Protein AF-A0A944BW33-F1 (afdb_monomer_lite)

Sequence (153 aa):
LKTEDNVVTPDEKGIYYITQGYSFDSYSCASEGDYWNSGWYQGYWSYNLADGDSPSNMNWASTGCSGRTLTDKSWDLWLFTPFSGGSNDWGPLVSAPSNQTPTAVEDVEATKTVAGVKYVNLAGQMSETAFSGVNIVVTTYTDGTTSTVKVIK

Radius of gyration: 28.1 Å; chains: 1; bounding box: 60×38×70 Å

Structure (mmCIF, N/CA/C/O backbone):
data_AF-A0A944BW33-F1
#
_entry.id   AF-A0A944BW33-F1
#
loop_
_atom_site.group_PDB
_atom_site.id
_atom_site.type_symbol
_atom_site.label_atom_id
_atom_site.label_alt_id
_atom_site.label_comp_id
_atom_site.label_asym_id
_atom_site.label_entity_id
_atom_site.label_seq_id
_atom_site.pdbx_PDB_ins_code
_atom_site.Cartn_x
_atom_site.Cartn_y
_atom_site.Cartn_z
_atom_site.occupancy
_atom_site.B_iso_or_equiv
_atom_site.auth_seq_id
_atom_site.auth_comp_id
_atom_site.auth_asym_id
_atom_site.auth_atom_id
_atom_site.pdbx_PDB_model_num
ATOM 1 N N . LEU A 1 1 ? 3.347 -7.944 -16.901 1.00 86.38 1 LEU A N 1
ATOM 2 C CA . LEU A 1 1 ? 4.077 -6.957 -17.743 1.00 86.38 1 LEU A CA 1
ATOM 3 C C . LEU A 1 1 ? 4.258 -7.524 -19.146 1.00 86.38 1 LEU A C 1
ATOM 5 O O . LEU A 1 1 ? 4.254 -8.740 -19.287 1.00 86.38 1 LEU A O 1
ATOM 9 N N . LYS A 1 2 ? 4.411 -6.696 -20.180 1.00 85.81 2 LYS A N 1
ATOM 10 C CA . LYS A 1 2 ? 4.641 -7.169 -21.556 1.00 85.81 2 LYS A CA 1
ATOM 11 C C . LYS A 1 2 ? 5.705 -6.353 -22.283 1.00 85.81 2 LYS A C 1
ATOM 13 O O . LYS A 1 2 ? 5.877 -5.176 -21.980 1.00 85.81 2 LYS A O 1
ATOM 18 N N . THR A 1 3 ? 6.353 -6.971 -23.256 1.00 84.44 3 THR A N 1
ATOM 19 C CA . THR A 1 3 ? 7.089 -6.307 -24.337 1.00 84.44 3 THR A CA 1
ATOM 20 C C . THR A 1 3 ? 6.279 -6.424 -25.634 1.00 84.44 3 THR A C 1
ATOM 22 O O . THR A 1 3 ? 5.146 -6.912 -25.610 1.00 84.44 3 THR A O 1
ATOM 25 N N . GLU A 1 4 ? 6.826 -5.979 -26.767 1.00 83.56 4 GLU A N 1
ATOM 26 C CA . GLU A 1 4 ? 6.187 -6.183 -28.078 1.00 83.56 4 GLU A CA 1
ATOM 27 C C . GLU A 1 4 ? 5.986 -7.672 -28.398 1.00 83.56 4 GLU A C 1
ATOM 29 O O . GLU A 1 4 ? 4.930 -8.061 -28.892 1.00 83.56 4 GLU A O 1
ATOM 34 N N . ASP A 1 5 ? 6.966 -8.508 -28.046 1.00 84.12 5 ASP A N 1
ATOM 35 C CA . ASP A 1 5 ? 7.000 -9.911 -28.465 1.00 84.12 5 ASP A CA 1
ATOM 36 C C . ASP A 1 5 ? 6.471 -10.893 -27.413 1.00 84.12 5 ASP A C 1
ATOM 38 O O . ASP A 1 5 ? 6.170 -12.039 -27.742 1.00 84.12 5 ASP A O 1
ATOM 42 N N . ASN A 1 6 ? 6.402 -10.498 -26.135 1.00 85.31 6 ASN A N 1
ATOM 43 C CA . ASN A 1 6 ? 6.137 -11.430 -25.037 1.00 85.31 6 ASN A CA 1
ATOM 44 C C . ASN A 1 6 ? 5.318 -10.815 -23.900 1.00 85.31 6 ASN A C 1
ATOM 46 O O . ASN A 1 6 ? 5.461 -9.643 -23.554 1.00 85.31 6 ASN A O 1
ATOM 50 N N . VAL A 1 7 ? 4.529 -11.657 -23.232 1.00 87.88 7 VAL A N 1
ATOM 51 C CA . VAL A 1 7 ? 3.885 -11.337 -21.954 1.00 87.88 7 VAL A CA 1
ATOM 52 C C . VAL A 1 7 ? 4.596 -12.106 -20.847 1.00 87.88 7 VAL A C 1
ATOM 54 O O . VAL A 1 7 ? 4.762 -13.320 -20.933 1.00 87.88 7 VAL A O 1
ATOM 57 N N . VAL A 1 8 ? 5.003 -11.396 -19.799 1.00 85.50 8 VAL A N 1
ATOM 58 C CA . VAL A 1 8 ? 5.587 -11.968 -18.586 1.00 85.50 8 VAL A CA 1
ATOM 59 C C . VAL A 1 8 ? 4.530 -11.940 -17.495 1.00 85.50 8 VAL A C 1
ATOM 61 O O . VAL A 1 8 ? 3.944 -10.889 -17.213 1.00 85.50 8 VAL A O 1
ATOM 64 N N . THR A 1 9 ? 4.307 -13.093 -16.876 1.00 86.69 9 THR A N 1
ATOM 65 C CA . THR A 1 9 ? 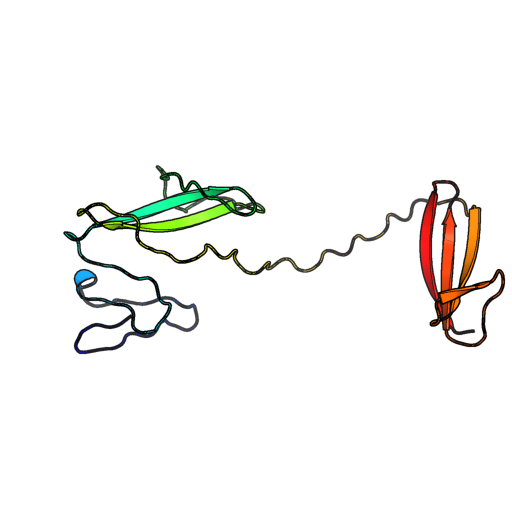3.421 -13.271 -15.724 1.00 86.69 9 THR A CA 1
ATOM 66 C C . THR A 1 9 ? 4.240 -13.344 -14.436 1.00 86.69 9 THR A C 1
ATOM 68 O O . THR A 1 9 ? 5.376 -13.827 -14.473 1.00 86.69 9 THR A O 1
ATOM 71 N N . PRO A 1 10 ? 3.700 -12.873 -13.303 1.00 86.62 10 PRO A N 1
ATOM 72 C CA . PRO A 1 10 ? 4.374 -13.035 -12.026 1.00 86.62 10 PRO A CA 1
ATOM 73 C C . PRO A 1 10 ? 4.336 -14.500 -11.572 1.00 86.62 10 PRO A C 1
ATOM 75 O O . PRO A 1 10 ? 3.550 -15.304 -12.079 1.00 86.62 10 PRO A O 1
ATOM 78 N N . ASP A 1 11 ? 5.184 -14.837 -10.607 1.00 87.94 11 ASP A N 1
ATOM 79 C CA . ASP A 1 11 ? 5.100 -16.105 -9.888 1.00 87.94 11 ASP A CA 1
ATOM 80 C C . ASP A 1 11 ? 3.884 -16.152 -8.935 1.00 87.94 11 ASP A C 1
ATOM 82 O O . ASP A 1 11 ? 3.095 -15.210 -8.829 1.00 87.94 11 ASP A O 1
ATOM 86 N N . GLU A 1 12 ? 3.749 -17.253 -8.192 1.00 90.56 12 GLU A N 1
ATOM 87 C CA . GLU A 1 12 ? 2.678 -17.450 -7.201 1.00 90.56 12 GLU A CA 1
ATOM 88 C C . GLU A 1 12 ? 2.679 -16.408 -6.065 1.00 90.56 12 GLU A C 1
ATOM 90 O O . GLU A 1 12 ? 1.683 -16.264 -5.359 1.00 90.56 12 GLU A O 1
ATOM 95 N N . LYS A 1 13 ? 3.783 -15.674 -5.875 1.00 83.94 13 LYS A N 1
ATOM 96 C CA . LYS A 1 13 ? 3.929 -14.608 -4.873 1.00 83.94 13 LYS A CA 1
ATOM 97 C C . LYS A 1 13 ? 3.681 -13.218 -5.458 1.00 83.94 13 LYS A C 1
ATOM 99 O O . LYS A 1 13 ? 3.836 -12.230 -4.743 1.00 83.94 13 LYS A O 1
ATOM 104 N N . GLY A 1 14 ? 3.320 -13.121 -6.738 1.00 81.62 14 GLY A N 1
ATOM 105 C CA . GLY A 1 14 ? 3.144 -11.843 -7.422 1.00 81.62 14 GLY A CA 1
ATOM 106 C C . GLY A 1 14 ? 4.460 -11.190 -7.864 1.00 81.62 14 GLY A C 1
ATOM 107 O O . GLY A 1 14 ? 4.458 -10.016 -8.228 1.00 81.62 14 GLY A O 1
ATOM 108 N N . ILE A 1 15 ? 5.586 -11.912 -7.845 1.00 82.62 15 ILE A N 1
ATOM 109 C CA . ILE A 1 15 ? 6.909 -11.383 -8.191 1.00 82.62 15 ILE A CA 1
ATOM 110 C C . ILE A 1 15 ? 7.202 -11.628 -9.673 1.00 82.62 15 ILE A C 1
ATOM 112 O O . ILE A 1 15 ? 7.171 -12.757 -10.161 1.00 82.62 15 ILE A O 1
ATOM 116 N N . TYR A 1 16 ? 7.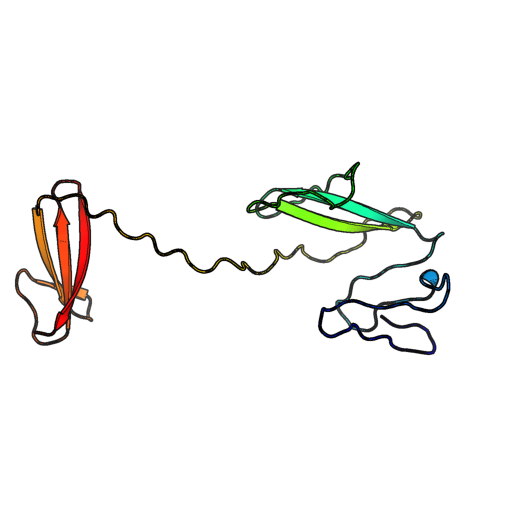547 -10.559 -10.393 1.00 82.56 16 TYR A N 1
ATOM 117 C CA . TYR A 1 16 ? 8.040 -10.642 -11.766 1.00 82.56 16 TYR A CA 1
ATOM 118 C C . TYR A 1 16 ? 9.549 -10.897 -11.783 1.00 82.56 16 TYR A C 1
ATOM 120 O O . TYR A 1 16 ? 10.331 -10.098 -11.268 1.00 82.56 16 TYR A O 1
ATOM 128 N N . TYR A 1 17 ? 9.969 -11.980 -12.435 1.00 79.81 17 TYR A N 1
ATOM 129 C CA . TYR A 1 17 ? 11.380 -12.275 -12.670 1.00 79.81 17 TYR A CA 1
ATOM 130 C C . TYR A 1 17 ? 11.780 -11.853 -14.082 1.00 79.81 17 TYR A C 1
ATOM 132 O O . TYR A 1 17 ? 11.464 -12.528 -15.060 1.00 79.81 17 TYR A O 1
ATOM 140 N N . ILE A 1 18 ? 12.509 -10.744 -14.190 1.00 74.31 18 ILE A N 1
ATOM 141 C CA . ILE A 1 18 ? 13.102 -10.292 -15.452 1.00 74.31 18 ILE A CA 1
ATOM 142 C C . ILE A 1 18 ? 14.550 -10.785 -15.467 1.00 74.31 18 ILE A C 1
ATOM 144 O O . ILE A 1 18 ? 15.432 -10.196 -14.849 1.00 74.31 18 ILE A O 1
ATOM 148 N N . THR A 1 19 ? 14.779 -11.937 -16.098 1.00 64.06 19 THR A N 1
ATOM 149 C CA . THR A 1 19 ? 16.023 -12.717 -15.955 1.00 64.06 19 THR A CA 1
ATOM 150 C C . THR A 1 19 ? 17.049 -12.488 -17.066 1.00 64.06 19 THR A C 1
ATOM 152 O O . THR A 1 19 ? 18.133 -13.067 -17.015 1.00 64.06 19 THR A O 1
ATOM 155 N N . GLN A 1 20 ? 16.754 -11.639 -18.056 1.00 60.72 20 GLN A N 1
ATOM 156 C CA . GLN A 1 20 ? 17.661 -11.364 -19.175 1.00 60.72 20 GLN A CA 1
ATOM 157 C C . GLN A 1 20 ? 18.124 -9.906 -19.196 1.00 60.72 20 GLN A C 1
ATOM 159 O O . GLN A 1 20 ? 17.374 -9.029 -19.620 1.00 60.72 20 GLN A O 1
ATOM 164 N N . GLY A 1 21 ? 19.378 -9.671 -18.790 1.00 66.62 21 GLY A N 1
ATOM 165 C CA . GLY A 1 21 ? 20.098 -8.402 -18.970 1.00 66.62 21 GLY A CA 1
ATOM 166 C C . GLY A 1 21 ? 19.375 -7.140 -18.469 1.00 66.62 21 GLY A C 1
ATOM 167 O O . GLY A 1 21 ? 18.359 -7.199 -17.783 1.00 66.62 21 GLY A O 1
ATOM 168 N N . TYR A 1 22 ? 19.912 -5.966 -18.812 1.00 66.38 22 TYR A N 1
ATOM 169 C CA . TYR A 1 22 ? 19.211 -4.694 -18.613 1.00 66.38 22 TYR A CA 1
ATOM 170 C C . TYR A 1 22 ? 18.142 -4.546 -19.706 1.00 66.38 22 TYR A C 1
ATOM 172 O O . TYR A 1 22 ? 18.443 -4.099 -20.809 1.00 66.38 22 TYR A O 1
ATOM 180 N N . SER A 1 23 ? 16.915 -4.993 -19.430 1.00 70.81 23 SER A N 1
ATOM 181 C CA . SER A 1 23 ? 15.813 -5.036 -20.411 1.00 70.81 23 SER A CA 1
ATOM 182 C C . SER A 1 23 ? 14.527 -4.368 -19.925 1.00 70.81 23 SER A C 1
ATOM 184 O O . SER A 1 23 ? 13.487 -4.492 -20.561 1.00 70.81 23 SER A O 1
ATOM 186 N N . PHE A 1 24 ? 14.580 -3.643 -18.806 1.00 75.25 24 PHE A N 1
ATOM 187 C CA . PHE A 1 24 ? 13.391 -3.097 -18.147 1.00 75.25 24 PHE A CA 1
ATOM 188 C C . PHE A 1 24 ? 12.696 -2.011 -18.973 1.00 75.25 24 PHE A C 1
ATOM 190 O O . PHE A 1 24 ? 11.489 -1.848 -18.852 1.00 75.25 24 PHE A O 1
ATOM 197 N N . ASP A 1 25 ? 13.446 -1.295 -19.812 1.00 79.81 25 ASP A N 1
ATOM 198 C CA . ASP A 1 25 ? 12.989 -0.081 -20.491 1.00 79.81 25 ASP A CA 1
ATOM 199 C C . ASP A 1 25 ? 11.858 -0.311 -21.503 1.00 79.81 25 ASP A C 1
ATOM 201 O O . ASP A 1 25 ? 11.065 0.601 -21.723 1.00 79.81 25 ASP A O 1
ATOM 205 N N . SER A 1 26 ? 11.738 -1.511 -22.080 1.00 81.31 26 SER A N 1
ATOM 206 C CA . SER A 1 26 ? 10.716 -1.841 -23.086 1.00 81.31 26 SER A CA 1
ATOM 207 C C . SER A 1 26 ? 9.437 -2.458 -22.511 1.00 81.31 26 SER A C 1
ATOM 209 O O . SER A 1 26 ? 8.537 -2.824 -23.272 1.00 81.31 26 SER A O 1
ATOM 211 N N . TYR A 1 27 ? 9.338 -2.601 -21.187 1.00 85.75 27 TYR A N 1
ATOM 212 C CA . TYR A 1 27 ? 8.161 -3.198 -20.569 1.00 85.75 27 TYR A CA 1
ATOM 213 C C . TYR A 1 27 ? 7.012 -2.200 -20.426 1.00 85.75 27 TYR A C 1
ATOM 215 O O . TYR A 1 27 ? 7.176 -1.049 -20.044 1.00 85.75 27 TYR A O 1
ATOM 223 N N . SER A 1 28 ? 5.801 -2.686 -20.658 1.00 86.31 28 SER A N 1
ATOM 224 C CA . SER A 1 28 ? 4.556 -1.955 -20.437 1.00 86.31 28 SER A CA 1
ATOM 225 C C . SER A 1 28 ? 3.546 -2.813 -19.671 1.00 86.31 28 SER A C 1
ATOM 227 O O . SER A 1 28 ? 3.751 -4.015 -19.444 1.00 86.31 28 SER A O 1
ATOM 229 N N . CYS A 1 29 ? 2.446 -2.192 -19.247 1.00 87.81 29 CYS A N 1
ATOM 230 C CA . CYS A 1 29 ? 1.330 -2.876 -18.603 1.00 87.81 29 CYS A CA 1
ATOM 231 C C . CYS A 1 29 ? 0.758 -3.968 -19.518 1.00 87.81 29 CYS A C 1
ATOM 233 O O . CYS A 1 29 ? 0.491 -3.736 -20.700 1.00 87.81 29 CYS A O 1
ATOM 235 N N . ALA A 1 30 ? 0.578 -5.174 -18.973 1.00 87.31 30 ALA A N 1
ATOM 236 C CA . ALA A 1 30 ? -0.049 -6.271 -19.711 1.00 87.31 30 ALA A CA 1
ATOM 237 C C . ALA A 1 30 ? -1.576 -6.234 -19.589 1.00 87.31 30 ALA A C 1
ATOM 239 O O . ALA A 1 30 ? -2.262 -6.564 -20.555 1.00 87.31 30 ALA A O 1
ATOM 240 N N . SER A 1 31 ? -2.074 -5.800 -18.430 1.00 83.81 31 SER A N 1
ATOM 241 C CA . SER A 1 31 ? -3.492 -5.744 -18.093 1.00 83.81 31 SER A CA 1
ATOM 242 C C . SER A 1 31 ? -3.969 -4.302 -17.949 1.00 83.81 31 SER A C 1
ATOM 244 O O . SER A 1 31 ? -3.202 -3.403 -17.600 1.00 83.81 31 SER A O 1
ATOM 246 N N . GLU A 1 32 ? -5.256 -4.088 -18.204 1.00 80.62 32 GLU A N 1
ATOM 247 C CA . GLU A 1 32 ? -5.934 -2.837 -17.872 1.00 80.62 32 GLU A CA 1
ATOM 248 C C . GLU A 1 32 ? -5.985 -2.669 -16.343 1.00 80.62 32 GLU A C 1
ATOM 250 O O . GLU A 1 32 ? -6.316 -3.614 -15.628 1.00 80.62 32 GLU A O 1
ATOM 255 N N . GLY A 1 33 ? -5.612 -1.488 -15.841 1.00 75.50 33 GLY A N 1
ATOM 256 C CA . GLY A 1 33 ? -5.531 -1.193 -14.404 1.00 75.50 33 GLY A CA 1
ATOM 257 C C . GLY A 1 33 ? -4.167 -1.452 -13.750 1.00 75.50 33 GLY A C 1
ATOM 258 O O . GLY A 1 33 ? -3.965 -1.039 -12.611 1.00 75.50 33 GLY A O 1
ATOM 259 N N . ASP A 1 34 ? -3.212 -2.069 -14.455 1.00 77.31 34 ASP A N 1
ATOM 260 C CA . ASP A 1 34 ? -1.817 -2.091 -14.004 1.00 77.31 34 ASP A CA 1
ATOM 261 C C . ASP A 1 34 ? -1.191 -0.703 -14.200 1.00 77.31 34 ASP A C 1
ATOM 263 O O . ASP A 1 34 ? -1.352 -0.076 -15.251 1.00 77.31 34 ASP A O 1
ATOM 267 N N . TYR A 1 35 ? -0.403 -0.255 -13.223 1.00 78.69 35 TYR A N 1
ATOM 268 C CA . TYR A 1 35 ? 0.353 0.993 -13.303 1.00 78.69 35 TYR A CA 1
ATOM 269 C C . TYR A 1 35 ? 1.854 0.690 -13.331 1.00 78.69 35 TYR A C 1
ATOM 271 O O . TYR A 1 35 ? 2.475 0.423 -12.304 1.00 78.69 35 TYR A O 1
ATOM 279 N N . TRP A 1 36 ? 2.446 0.721 -14.525 1.00 82.88 36 TRP A N 1
ATOM 280 C CA . TRP A 1 36 ? 3.878 0.523 -14.743 1.00 82.88 36 TRP A CA 1
ATOM 281 C C . TRP A 1 36 ? 4.415 1.524 -15.762 1.00 82.88 36 TRP A C 1
ATOM 283 O O . TRP A 1 36 ? 3.774 1.810 -16.772 1.00 82.88 36 TRP A O 1
ATOM 293 N N . ASN A 1 37 ? 5.624 2.015 -15.510 1.00 84.06 37 ASN A N 1
ATOM 294 C CA . ASN A 1 37 ? 6.384 2.822 -16.449 1.00 84.06 37 ASN A CA 1
ATOM 295 C C . ASN A 1 37 ? 7.877 2.484 -16.321 1.00 84.06 37 ASN A C 1
ATOM 297 O O . ASN A 1 37 ? 8.364 2.169 -15.230 1.00 84.06 37 ASN A O 1
ATOM 301 N N . SER A 1 38 ? 8.600 2.531 -17.431 1.00 79.31 38 SER A N 1
ATOM 302 C CA . SER A 1 38 ? 10.018 2.181 -17.526 1.00 79.31 38 SER A CA 1
ATOM 303 C C . SER A 1 38 ? 10.725 3.065 -18.548 1.00 79.31 38 SER A C 1
ATOM 305 O O . SER A 1 38 ? 10.084 3.781 -19.313 1.00 79.31 38 SER A O 1
ATOM 307 N N . GLY A 1 39 ? 12.057 3.031 -18.562 1.00 78.81 39 GLY A N 1
ATOM 308 C CA . GLY A 1 39 ? 12.862 3.883 -19.428 1.00 78.81 39 GLY A CA 1
ATOM 309 C C . GLY A 1 39 ? 13.770 4.795 -18.622 1.00 78.81 39 GLY A C 1
ATOM 310 O O . GLY A 1 39 ? 13.308 5.769 -18.025 1.00 78.81 39 GLY A O 1
ATOM 311 N N . TRP A 1 40 ? 15.075 4.536 -18.681 1.00 76.12 40 TRP A N 1
ATOM 312 C CA . TRP A 1 40 ? 16.103 5.339 -18.007 1.00 76.12 40 TRP A CA 1
ATOM 313 C C . TRP A 1 40 ? 16.029 6.848 -18.314 1.00 76.12 40 TRP A C 1
ATOM 315 O O . TRP A 1 40 ? 16.376 7.677 -17.477 1.00 76.12 40 TRP A O 1
ATOM 325 N N . TYR A 1 41 ? 15.547 7.216 -19.507 1.00 83.31 41 TYR A N 1
ATOM 326 C CA . TYR A 1 41 ? 15.428 8.606 -19.969 1.00 83.31 41 TYR A CA 1
ATOM 327 C C . TYR A 1 41 ? 13.994 9.152 -19.977 1.00 83.31 41 TYR A C 1
ATOM 329 O O . TYR A 1 41 ? 13.761 10.232 -20.514 1.00 83.31 41 TYR A O 1
ATOM 337 N N . GLN A 1 42 ? 13.028 8.421 -19.421 1.00 84.81 42 GLN A N 1
ATOM 338 C CA . GLN A 1 42 ? 11.617 8.833 -19.402 1.00 84.81 42 GLN A CA 1
ATOM 339 C C . GLN A 1 42 ? 11.211 9.433 -18.053 1.00 84.81 42 GLN A C 1
ATOM 341 O O . GLN A 1 42 ? 10.309 10.267 -17.978 1.00 84.81 42 GLN A O 1
ATOM 346 N N . GLY A 1 43 ? 11.900 9.045 -16.983 1.00 87.75 43 GLY A N 1
ATOM 347 C CA . GLY A 1 43 ? 11.591 9.468 -15.631 1.00 87.75 43 GLY A CA 1
ATOM 348 C C . GLY A 1 43 ? 12.320 8.618 -14.607 1.00 87.75 43 GLY A C 1
ATOM 349 O O . GLY A 1 43 ? 13.331 7.984 -14.902 1.00 87.75 43 GLY A O 1
ATOM 350 N N . TYR A 1 44 ? 11.799 8.606 -13.388 1.00 85.81 44 TYR A N 1
ATOM 351 C CA . TYR A 1 44 ? 12.404 7.877 -12.284 1.00 85.81 44 TYR A CA 1
ATOM 352 C C . TYR A 1 44 ? 11.350 7.397 -11.296 1.00 85.81 44 TYR A C 1
ATOM 354 O O . TYR A 1 44 ? 10.378 8.092 -11.008 1.00 85.81 44 TYR A O 1
ATOM 362 N N . TRP A 1 45 ? 11.564 6.199 -10.758 1.00 86.94 45 TRP A N 1
ATOM 363 C CA . TRP A 1 45 ? 10.795 5.694 -9.631 1.00 86.94 45 TRP A CA 1
ATOM 364 C C . TRP A 1 45 ? 11.342 6.255 -8.330 1.00 86.94 45 TRP A C 1
ATOM 366 O O . TRP A 1 45 ? 12.552 6.346 -8.122 1.00 86.94 45 TRP A O 1
ATOM 376 N N . SER A 1 46 ? 10.428 6.598 -7.440 1.00 87.50 46 SER A N 1
ATOM 377 C CA . SER A 1 46 ? 10.735 7.149 -6.137 1.00 87.50 46 SER A CA 1
ATOM 378 C C . SER A 1 46 ? 9.926 6.469 -5.061 1.00 87.50 46 SER A C 1
ATOM 380 O O . SER A 1 46 ? 8.748 6.156 -5.249 1.00 87.50 46 SER A O 1
ATOM 382 N N . TYR A 1 47 ? 10.580 6.249 -3.931 1.00 92.19 47 TYR A N 1
ATOM 383 C CA . TYR A 1 47 ? 9.926 5.753 -2.743 1.00 92.19 47 TYR A CA 1
ATOM 384 C C . TYR A 1 47 ? 9.435 6.948 -1.929 1.00 92.19 47 TYR A C 1
ATOM 386 O O . TYR A 1 47 ? 10.203 7.860 -1.614 1.00 92.19 47 TYR A O 1
ATOM 394 N N . ASN A 1 48 ? 8.138 6.960 -1.648 1.00 91.25 48 ASN A N 1
ATOM 395 C CA . ASN A 1 48 ? 7.455 8.064 -0.999 1.00 91.25 48 ASN A CA 1
ATOM 396 C C . ASN A 1 48 ? 6.648 7.562 0.191 1.00 91.25 48 ASN A C 1
ATOM 398 O O . ASN A 1 48 ? 6.141 6.439 0.191 1.00 91.25 48 ASN A O 1
ATOM 402 N N . LEU A 1 49 ? 6.541 8.423 1.196 1.00 92.31 49 LEU A N 1
ATOM 403 C CA . LEU A 1 49 ? 5.853 8.150 2.444 1.00 92.31 49 LEU A CA 1
ATOM 404 C C . LEU A 1 49 ? 4.670 9.089 2.595 1.00 92.31 49 LEU A C 1
ATOM 406 O O . LEU A 1 49 ? 4.742 10.267 2.230 1.00 92.31 49 LEU A O 1
ATOM 410 N N . ALA A 1 50 ? 3.614 8.571 3.197 1.00 92.12 50 ALA A N 1
ATOM 411 C CA . ALA A 1 50 ? 2.529 9.384 3.703 1.00 92.12 50 ALA A CA 1
ATOM 412 C C . ALA A 1 50 ? 1.899 8.727 4.935 1.00 92.12 50 ALA A C 1
ATOM 414 O O . ALA A 1 50 ? 2.199 7.579 5.278 1.00 92.12 50 ALA A O 1
ATOM 415 N N . ASP A 1 51 ? 1.019 9.466 5.594 1.00 91.75 51 ASP A N 1
ATOM 416 C CA . ASP A 1 51 ? 0.284 9.014 6.764 1.00 91.75 51 ASP A CA 1
ATOM 417 C C . ASP A 1 51 ? -1.161 9.529 6.749 1.00 91.75 51 ASP A C 1
ATOM 419 O O . ASP A 1 51 ? -1.495 10.509 6.079 1.00 91.75 51 ASP A O 1
ATOM 423 N N . GLY A 1 52 ? -2.028 8.827 7.479 1.00 90.00 52 GLY A N 1
ATOM 424 C CA . GLY A 1 52 ? -3.434 9.184 7.652 1.00 90.00 52 GLY A CA 1
ATOM 425 C C . GLY A 1 52 ? -4.404 8.329 6.836 1.00 90.00 52 GLY A C 1
ATOM 426 O O . GLY A 1 52 ? -4.025 7.417 6.103 1.00 90.00 52 GLY A O 1
ATOM 427 N N . ASP A 1 53 ? -5.694 8.618 7.003 1.00 87.06 53 ASP A N 1
ATOM 428 C CA . ASP A 1 53 ? -6.778 7.829 6.403 1.00 87.06 53 ASP A CA 1
ATOM 429 C C . ASP A 1 53 ? -6.909 8.048 4.886 1.00 87.06 53 ASP A C 1
ATOM 431 O O . ASP A 1 53 ? -7.412 7.191 4.163 1.00 87.06 53 ASP A O 1
ATOM 435 N N . SER A 1 54 ? -6.483 9.209 4.385 1.00 86.19 54 SER A N 1
ATOM 436 C CA . SER A 1 54 ? -6.561 9.579 2.965 1.00 86.19 54 SER A CA 1
ATOM 437 C C . SER A 1 54 ? -5.488 10.623 2.639 1.00 86.19 54 SER A C 1
ATOM 439 O O . SER A 1 54 ? -5.794 11.815 2.548 1.00 86.19 54 SER A O 1
ATOM 441 N N . PRO A 1 55 ? -4.212 10.215 2.540 1.00 87.00 55 PRO A N 1
ATOM 442 C CA . PRO A 1 55 ? -3.124 11.150 2.301 1.00 87.00 55 PRO A CA 1
ATOM 443 C C . PRO A 1 55 ? -3.226 11.780 0.909 1.00 87.00 55 PRO A C 1
ATOM 445 O O . PRO A 1 55 ? -3.405 11.089 -0.091 1.00 87.00 55 PRO A O 1
ATOM 448 N N . SER A 1 56 ? -3.063 13.100 0.845 1.00 82.69 56 SER A N 1
ATOM 449 C CA . SER A 1 56 ? -2.974 13.865 -0.407 1.00 82.69 56 SER A CA 1
ATOM 450 C C . SER A 1 56 ? -1.560 14.366 -0.710 1.00 82.69 56 SER A C 1
ATOM 452 O O . SER A 1 56 ? -1.296 14.822 -1.819 1.00 82.69 56 SER A O 1
ATOM 454 N N . ASN A 1 57 ? -0.652 14.275 0.265 1.00 82.88 57 ASN A N 1
ATOM 455 C CA . ASN A 1 57 ? 0.728 14.726 0.152 1.00 82.88 57 ASN A CA 1
ATOM 456 C C . ASN A 1 57 ? 1.669 13.537 0.349 1.00 82.88 57 ASN A C 1
ATOM 458 O O . ASN A 1 57 ? 1.796 13.020 1.459 1.00 82.88 57 ASN A O 1
ATOM 462 N N . MET A 1 58 ? 2.340 13.125 -0.723 1.00 88.50 58 MET A N 1
ATOM 463 C CA . MET A 1 58 ? 3.363 12.083 -0.687 1.00 88.50 58 MET A CA 1
ATOM 464 C C . MET A 1 58 ? 4.739 12.733 -0.602 1.00 88.50 58 MET A C 1
ATOM 466 O O . MET A 1 58 ? 5.107 13.542 -1.454 1.00 88.50 58 MET A O 1
ATOM 470 N N . ASN A 1 59 ? 5.495 12.386 0.434 1.00 89.06 59 ASN A N 1
ATOM 471 C CA . ASN A 1 59 ? 6.811 12.955 0.677 1.00 89.06 59 ASN A CA 1
ATOM 472 C C . ASN A 1 59 ? 7.902 11.999 0.223 1.00 89.06 59 ASN A C 1
ATOM 474 O O . ASN A 1 59 ? 7.860 10.806 0.519 1.00 89.06 59 ASN A O 1
ATOM 478 N N . TRP A 1 60 ? 8.920 12.547 -0.427 1.00 90.44 60 TRP A N 1
ATOM 479 C CA . TRP A 1 60 ? 10.095 11.789 -0.822 1.00 90.44 60 TRP A CA 1
ATOM 480 C C . TRP A 1 60 ? 10.802 11.170 0.391 1.00 90.44 60 TRP A C 1
ATOM 482 O O . TRP A 1 60 ? 11.142 11.875 1.345 1.00 90.44 60 TRP A O 1
ATOM 492 N N . ALA A 1 61 ? 11.099 9.872 0.331 1.00 90.56 61 ALA A N 1
ATOM 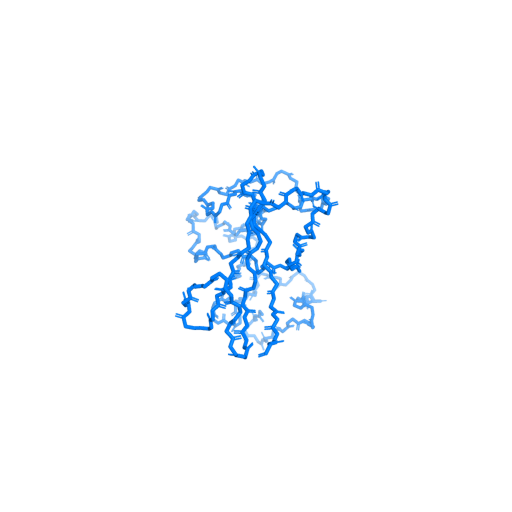493 C CA . ALA A 1 61 ? 11.897 9.191 1.343 1.00 90.56 61 ALA A CA 1
ATOM 494 C C . ALA A 1 61 ? 13.396 9.253 1.006 1.00 90.56 61 ALA A C 1
ATOM 496 O O . ALA A 1 61 ? 13.822 8.891 -0.090 1.00 90.56 61 ALA A O 1
ATOM 497 N N . SER A 1 62 ? 14.234 9.659 1.963 1.00 84.56 62 SER A N 1
ATOM 498 C CA . SER A 1 62 ? 15.700 9.642 1.802 1.00 84.56 62 SER A CA 1
ATOM 499 C C . SER A 1 62 ? 16.323 8.251 1.991 1.00 84.56 62 SER A C 1
ATOM 501 O O . SER A 1 62 ? 17.496 8.048 1.682 1.00 84.56 62 SER A O 1
ATOM 503 N N . THR A 1 63 ? 15.543 7.287 2.479 1.00 82.06 63 THR A N 1
ATOM 504 C CA . THR A 1 63 ? 15.937 5.896 2.728 1.00 82.06 63 THR A CA 1
ATOM 505 C C . THR A 1 63 ? 14.923 4.948 2.096 1.00 82.06 63 THR A C 1
ATOM 507 O O . THR A 1 63 ? 13.741 5.274 2.047 1.00 82.06 63 THR A O 1
ATOM 510 N N . GLY A 1 64 ? 15.360 3.769 1.644 1.00 83.81 64 GLY A N 1
ATOM 511 C CA . GLY A 1 64 ? 14.452 2.733 1.132 1.00 83.81 64 GLY A CA 1
ATOM 512 C C . GLY A 1 64 ? 13.521 2.143 2.204 1.00 83.81 64 GLY A C 1
ATOM 513 O O . GLY A 1 64 ? 13.582 2.509 3.375 1.00 83.81 64 GLY A O 1
ATOM 514 N N . CYS A 1 65 ? 12.681 1.186 1.802 1.00 87.50 65 CYS A N 1
ATOM 515 C CA . CYS A 1 65 ? 11.684 0.544 2.671 1.00 87.50 65 CYS A CA 1
ATOM 516 C C . CYS A 1 65 ? 12.275 -0.363 3.772 1.00 87.50 65 CYS A C 1
ATOM 518 O O . CYS A 1 65 ? 11.595 -0.685 4.747 1.00 87.50 65 CYS A O 1
ATOM 520 N N . SER A 1 66 ? 13.535 -0.787 3.634 1.00 88.50 66 SER A N 1
ATOM 521 C CA . SER A 1 66 ? 14.177 -1.729 4.554 1.00 88.50 66 SER A CA 1
ATOM 522 C C . SER A 1 66 ? 14.215 -1.210 5.991 1.00 88.50 66 SER A C 1
ATOM 524 O O . SER A 1 66 ? 14.714 -0.120 6.259 1.00 88.50 66 SER A O 1
ATOM 526 N N . GLY A 1 67 ? 13.746 -2.036 6.929 1.00 81.94 67 GLY A N 1
ATOM 527 C CA . GLY A 1 67 ? 13.792 -1.739 8.363 1.00 81.94 67 GLY A CA 1
ATOM 528 C C . GLY A 1 67 ? 12.685 -0.809 8.860 1.00 81.94 67 GLY A C 1
ATOM 529 O O . GLY A 1 67 ? 12.700 -0.433 10.030 1.00 81.94 67 GLY A O 1
ATOM 530 N N . ARG A 1 68 ? 11.716 -0.448 8.011 1.00 87.69 68 ARG A N 1
ATOM 531 C CA . ARG A 1 68 ? 10.546 0.301 8.462 1.00 87.69 68 ARG A CA 1
ATOM 532 C C . ARG A 1 68 ? 9.559 -0.587 9.209 1.00 87.69 68 ARG A C 1
ATOM 534 O O . ARG A 1 68 ? 9.199 -1.668 8.751 1.00 87.69 68 ARG A O 1
ATOM 541 N N . THR A 1 69 ? 9.072 -0.072 10.332 1.00 87.94 69 THR A N 1
ATOM 542 C CA . THR A 1 69 ? 7.898 -0.601 11.028 1.00 87.94 69 THR A CA 1
ATOM 543 C C . THR A 1 69 ? 6.679 0.172 10.547 1.00 87.94 69 THR A C 1
ATOM 545 O O . THR A 1 69 ? 6.610 1.386 10.740 1.00 87.94 69 THR A O 1
ATOM 548 N N . LEU A 1 70 ? 5.734 -0.518 9.911 1.00 86.38 70 LEU A N 1
ATOM 549 C CA . LEU A 1 70 ? 4.456 0.071 9.518 1.00 86.38 70 LEU A CA 1
ATOM 550 C C . LEU A 1 70 ? 3.488 0.004 10.699 1.00 86.38 70 LEU A C 1
ATOM 552 O O . LEU A 1 70 ? 3.333 -1.045 11.325 1.00 86.38 70 LEU A O 1
ATOM 556 N N . THR A 1 71 ? 2.837 1.120 10.995 1.00 87.31 71 THR A N 1
ATOM 557 C CA . THR A 1 71 ? 1.699 1.177 11.918 1.00 87.31 71 THR A CA 1
ATOM 558 C C . THR A 1 71 ? 0.421 1.419 11.133 1.00 87.31 71 THR A C 1
ATOM 560 O O . THR A 1 71 ? 0.473 1.729 9.940 1.00 87.31 71 THR A O 1
ATOM 563 N N . ASP A 1 72 ? -0.728 1.315 11.804 1.00 85.88 72 ASP A N 1
ATOM 564 C CA . ASP A 1 72 ? -1.997 1.741 11.216 1.00 85.88 72 ASP A CA 1
ATOM 565 C C . ASP A 1 72 ? -1.848 3.129 10.567 1.00 85.88 72 ASP A C 1
ATOM 567 O O . ASP A 1 72 ? -1.163 4.006 11.109 1.00 85.88 72 ASP A O 1
ATOM 571 N N . LYS A 1 73 ? -2.443 3.282 9.379 1.00 88.81 73 LYS A N 1
ATOM 572 C CA . LYS A 1 73 ? -2.389 4.494 8.540 1.00 88.81 73 LYS A CA 1
ATOM 573 C C . LYS A 1 73 ? -1.011 4.884 7.988 1.00 88.81 73 LYS A C 1
ATOM 575 O O . LYS A 1 73 ? -0.865 6.002 7.502 1.00 88.81 73 LYS A O 1
ATOM 580 N N . SER A 1 74 ? -0.008 4.006 8.034 1.00 90.81 74 SER A N 1
ATOM 581 C CA . SER A 1 74 ? 1.259 4.212 7.312 1.00 90.81 74 SER A CA 1
ATOM 582 C C . SER A 1 74 ? 1.097 3.908 5.822 1.00 90.81 74 SER A C 1
ATOM 584 O O . SER A 1 74 ? 0.569 2.854 5.470 1.00 90.81 74 SER A O 1
ATOM 586 N N . TRP A 1 75 ? 1.614 4.783 4.958 1.00 90.56 75 TRP A N 1
ATOM 587 C CA . TRP A 1 75 ? 1.648 4.574 3.512 1.00 90.56 75 TRP A CA 1
ATOM 588 C C . TRP A 1 75 ? 3.078 4.554 2.980 1.00 90.56 75 TRP A C 1
ATOM 590 O O . TRP A 1 75 ? 3.872 5.464 3.233 1.00 90.56 75 TRP A O 1
ATOM 600 N N . ASP A 1 76 ? 3.349 3.531 2.176 1.00 91.38 76 ASP A N 1
ATOM 601 C CA . ASP A 1 76 ? 4.611 3.273 1.498 1.00 91.38 76 ASP A CA 1
ATOM 602 C C . ASP A 1 76 ? 4.317 3.123 0.009 1.00 91.38 76 ASP A C 1
ATOM 604 O O . ASP A 1 76 ? 3.589 2.218 -0.397 1.00 91.38 76 ASP A O 1
ATOM 608 N N . LEU A 1 77 ? 4.852 4.027 -0.806 1.00 87.56 77 LEU A N 1
ATOM 609 C CA . LEU A 1 77 ? 4.461 4.162 -2.205 1.00 87.56 77 LEU A CA 1
ATOM 610 C C . LEU A 1 77 ? 5.695 4.157 -3.100 1.00 87.56 77 LEU A C 1
ATOM 612 O O . LEU A 1 77 ? 6.658 4.878 -2.846 1.00 87.56 77 LEU A O 1
ATOM 616 N N . TRP A 1 78 ? 5.639 3.395 -4.188 1.00 87.31 78 TRP A N 1
ATOM 617 C CA . TRP A 1 78 ? 6.531 3.582 -5.327 1.00 87.31 78 TRP A CA 1
ATOM 618 C C . TRP A 1 78 ? 5.782 4.379 -6.387 1.00 87.31 78 TRP A C 1
ATOM 620 O O . TRP A 1 78 ? 4.744 3.936 -6.866 1.00 87.31 78 TRP A O 1
ATOM 630 N N . LEU A 1 79 ? 6.294 5.564 -6.722 1.00 85.56 79 LEU A N 1
ATOM 631 C CA . LEU A 1 79 ? 5.692 6.476 -7.696 1.00 85.56 79 LEU A CA 1
ATOM 632 C C . LEU A 1 79 ? 6.712 6.814 -8.781 1.00 85.56 79 LEU A C 1
ATOM 634 O O . LEU A 1 79 ? 7.861 7.146 -8.478 1.00 85.56 79 LEU A O 1
ATOM 638 N N . PHE A 1 80 ? 6.290 6.753 -10.040 1.00 85.94 80 PHE A N 1
ATOM 639 C CA . PHE A 1 80 ? 7.080 7.212 -11.180 1.00 85.94 80 PHE A CA 1
ATOM 640 C C . PHE A 1 80 ? 6.903 8.721 -11.409 1.00 85.94 80 PHE A C 1
ATOM 642 O O . PHE A 1 80 ? 5.791 9.245 -11.431 1.00 85.94 80 PHE A O 1
ATOM 649 N N . THR A 1 81 ? 7.987 9.435 -11.662 1.00 86.69 81 THR A N 1
ATOM 650 C CA . THR A 1 81 ? 7.934 10.849 -12.042 1.00 86.69 81 THR A CA 1
ATOM 651 C C . THR A 1 81 ? 8.528 11.007 -13.436 1.00 86.69 81 THR A C 1
ATOM 653 O O . THR A 1 81 ? 9.713 10.707 -13.605 1.00 86.69 81 THR A O 1
ATOM 656 N N . PRO A 1 82 ? 7.754 11.463 -14.439 1.00 87.00 82 PRO A N 1
ATOM 657 C CA . PRO A 1 82 ? 8.267 11.672 -15.784 1.00 87.00 82 PRO A CA 1
ATOM 658 C C . PRO A 1 82 ? 9.141 12.932 -15.843 1.00 87.00 82 PRO A C 1
ATOM 660 O O . PRO A 1 82 ? 8.819 13.959 -15.241 1.00 87.00 82 PRO A O 1
ATOM 663 N N . PHE A 1 83 ? 10.230 12.893 -16.614 1.00 88.44 83 PHE A N 1
ATOM 664 C CA . PHE A 1 83 ? 11.125 14.053 -16.762 1.00 88.44 83 PHE A CA 1
ATOM 665 C C . PHE A 1 83 ? 10.489 15.226 -17.513 1.00 88.44 83 PHE A C 1
ATOM 667 O O . PHE A 1 83 ? 10.916 16.365 -17.339 1.00 88.44 83 PHE A O 1
ATOM 674 N N . SER A 1 84 ? 9.450 14.975 -18.314 1.00 86.56 84 SER A N 1
ATOM 675 C CA . SER A 1 84 ? 8.672 16.020 -18.991 1.00 86.56 84 SER A CA 1
ATOM 676 C C . SER A 1 84 ? 7.887 16.921 -18.029 1.00 86.56 84 SER A C 1
ATOM 678 O O . SER A 1 84 ? 7.325 17.925 -18.464 1.00 86.56 84 SER A O 1
ATOM 680 N N . GLY A 1 85 ? 7.825 16.567 -16.741 1.00 71.94 85 GLY A N 1
ATOM 681 C CA . GLY A 1 85 ? 6.906 17.165 -15.784 1.00 71.94 85 GLY A CA 1
ATOM 682 C C . GLY A 1 85 ? 5.482 16.627 -15.957 1.00 71.94 85 GLY A C 1
ATOM 683 O O . GLY A 1 85 ? 5.092 16.174 -17.034 1.00 71.94 85 GLY A O 1
ATOM 684 N N . GLY A 1 86 ? 4.716 16.659 -14.867 1.00 65.06 86 GLY A N 1
ATOM 685 C CA . GLY A 1 86 ? 3.357 16.119 -14.785 1.00 65.06 86 GLY A CA 1
ATOM 686 C C . GLY A 1 86 ? 3.220 15.069 -13.682 1.00 65.06 86 GLY A C 1
ATOM 687 O O . GLY A 1 86 ? 4.121 14.260 -13.465 1.00 65.06 86 GLY A O 1
ATOM 688 N N . SER A 1 87 ? 2.093 15.097 -12.967 1.00 58.19 87 SER A N 1
ATOM 689 C CA . SER A 1 87 ? 1.686 13.978 -12.114 1.00 58.19 87 SER A CA 1
ATOM 690 C C . SER A 1 87 ? 1.135 12.891 -13.022 1.00 58.19 87 SER A C 1
ATOM 692 O O . SER A 1 87 ? 0.268 13.179 -13.846 1.00 58.19 87 SER A O 1
ATOM 694 N N . ASN A 1 88 ? 1.597 11.653 -12.871 1.00 62.84 88 ASN A N 1
ATOM 695 C CA . ASN A 1 88 ? 0.846 10.543 -13.441 1.00 62.84 88 ASN A CA 1
ATOM 696 C C . ASN A 1 88 ? -0.510 10.468 -12.720 1.00 62.84 88 ASN A C 1
ATOM 698 O O . ASN A 1 88 ? -0.599 10.719 -11.513 1.00 62.84 88 ASN A O 1
ATOM 702 N N . ASP A 1 89 ? -1.564 10.182 -13.477 1.00 67.94 89 ASP A N 1
ATOM 703 C CA . ASP A 1 89 ? -2.883 9.881 -12.931 1.00 67.94 89 ASP A CA 1
ATOM 704 C C . ASP A 1 89 ? -2.844 8.447 -12.393 1.00 67.94 89 ASP A C 1
ATOM 706 O O . ASP A 1 89 ? -3.117 7.481 -13.101 1.00 67.94 89 ASP A O 1
ATOM 710 N N . TRP A 1 90 ? -2.374 8.305 -11.154 1.00 70.00 90 TRP A N 1
ATOM 711 C CA . TRP A 1 90 ? -2.188 7.019 -10.474 1.00 70.00 90 TRP A CA 1
ATOM 712 C C . TRP A 1 90 ? -3.504 6.345 -10.068 1.00 70.00 90 TRP A C 1
ATOM 714 O O . TRP A 1 90 ? -3.481 5.272 -9.468 1.00 70.00 90 TRP A O 1
ATOM 724 N N . GLY A 1 91 ? -4.645 6.972 -10.367 1.00 72.38 91 GLY A N 1
ATOM 725 C CA . GLY A 1 91 ? -5.926 6.595 -9.792 1.00 72.38 91 GLY A CA 1
ATOM 726 C C . GLY A 1 91 ? -6.007 6.903 -8.288 1.00 72.38 91 GLY A C 1
ATOM 727 O O . GLY A 1 91 ? -5.079 7.459 -7.691 1.00 72.38 91 GLY A O 1
ATOM 728 N N . PRO A 1 92 ? -7.146 6.589 -7.650 1.00 78.81 92 PRO A N 1
ATOM 729 C CA . PRO A 1 92 ? -7.304 6.767 -6.214 1.00 78.81 92 PRO A CA 1
ATOM 730 C C . PRO A 1 92 ? -6.383 5.812 -5.446 1.00 78.81 92 PRO A C 1
ATOM 732 O O . PRO A 1 92 ? -6.319 4.620 -5.743 1.00 78.81 92 PRO A O 1
ATOM 735 N N . LEU A 1 93 ? -5.714 6.322 -4.410 1.00 78.56 93 LEU A N 1
ATOM 736 C CA . LEU A 1 93 ? -4.985 5.481 -3.465 1.00 78.56 93 LEU A CA 1
ATOM 737 C C . LEU A 1 93 ? -5.974 4.596 -2.696 1.00 78.56 93 LEU A C 1
ATOM 739 O O . LEU A 1 93 ? -6.906 5.095 -2.065 1.00 78.56 93 LEU A O 1
ATOM 743 N N . VAL A 1 94 ? -5.755 3.283 -2.734 1.00 80.44 94 VAL A N 1
ATOM 744 C CA . VAL A 1 94 ? -6.565 2.297 -2.010 1.00 80.44 94 VAL A CA 1
ATOM 745 C C . VAL A 1 94 ? -5.701 1.668 -0.926 1.00 80.44 94 VAL A C 1
ATOM 747 O O . VAL A 1 94 ? -4.592 1.210 -1.201 1.00 80.44 94 VAL A O 1
ATOM 750 N N . SER A 1 95 ? -6.192 1.667 0.315 1.00 78.94 95 SER A N 1
ATOM 751 C CA . SER A 1 95 ? -5.485 1.040 1.429 1.00 78.94 95 SER A CA 1
ATOM 752 C C . SER A 1 95 ? -5.385 -0.471 1.222 1.00 78.94 95 SER A C 1
ATOM 754 O O . SER A 1 95 ? -6.282 -1.109 0.663 1.00 78.94 95 SER A O 1
ATOM 756 N N . ALA A 1 96 ? -4.284 -1.060 1.688 1.00 72.56 96 ALA A N 1
ATOM 757 C CA . ALA A 1 96 ? -4.159 -2.509 1.707 1.00 72.56 96 ALA A CA 1
ATOM 758 C C . ALA A 1 96 ? -5.299 -3.118 2.552 1.00 72.56 96 ALA A C 1
ATOM 760 O O . ALA A 1 9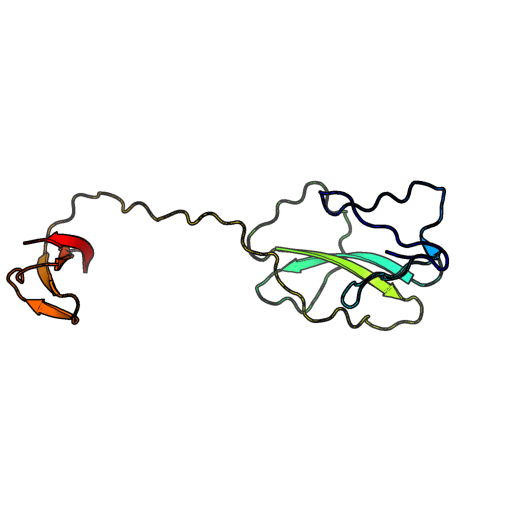6 ? -5.675 -2.534 3.575 1.00 72.56 96 ALA A O 1
ATOM 761 N N . PRO A 1 97 ? -5.842 -4.289 2.168 1.00 68.38 97 PRO A N 1
ATOM 762 C CA . PRO A 1 97 ? -6.835 -4.979 2.979 1.00 68.38 97 PRO A CA 1
ATOM 763 C C . PRO A 1 97 ? -6.310 -5.174 4.403 1.00 68.38 97 PRO A C 1
ATOM 765 O O . PRO A 1 97 ? -5.170 -5.604 4.593 1.00 68.38 97 PRO A O 1
ATOM 768 N N . SER A 1 98 ? -7.135 -4.866 5.407 1.00 67.38 98 SER A N 1
ATOM 769 C CA . SER A 1 98 ? -6.758 -5.123 6.795 1.00 67.38 98 SER A CA 1
ATOM 770 C C . SER A 1 98 ? -6.539 -6.620 6.984 1.00 67.38 98 SER A C 1
ATOM 772 O O . SER A 1 98 ? -7.467 -7.414 6.844 1.00 67.38 98 SER A O 1
ATOM 774 N N . ASN A 1 99 ? -5.306 -6.996 7.322 1.00 63.88 99 ASN A N 1
ATOM 775 C CA . ASN A 1 99 ? -4.961 -8.365 7.695 1.00 63.88 99 ASN A CA 1
ATOM 776 C C . ASN A 1 99 ? -5.149 -8.600 9.206 1.00 63.88 99 ASN A C 1
ATOM 778 O O . ASN A 1 99 ? -4.609 -9.557 9.760 1.00 63.88 99 ASN A O 1
ATOM 782 N N . GLN A 1 100 ? -5.855 -7.694 9.899 1.00 55.34 100 GLN A N 1
ATOM 783 C CA . GLN A 1 100 ? -6.118 -7.843 11.322 1.00 55.34 100 GLN A CA 1
ATOM 784 C C . GLN A 1 100 ? -7.147 -8.948 11.543 1.00 55.34 100 GLN A C 1
ATOM 786 O O . GLN A 1 100 ? -8.334 -8.798 11.253 1.00 55.34 100 GLN A O 1
ATOM 791 N N . THR A 1 101 ? -6.685 -10.055 12.118 1.00 54.69 101 THR A N 1
ATOM 792 C CA . THR A 1 101 ? -7.550 -10.989 12.834 1.00 54.69 101 THR A CA 1
ATOM 793 C C . THR A 1 101 ? -8.263 -10.203 13.938 1.00 54.69 101 THR A C 1
ATOM 795 O O . THR A 1 101 ? -7.570 -9.560 14.729 1.00 54.69 101 THR A O 1
ATOM 798 N N . PRO A 1 102 ? -9.605 -10.216 14.026 1.00 52.72 102 PRO A N 1
ATOM 799 C CA . PRO A 1 102 ? -10.312 -9.523 15.094 1.00 52.72 102 PRO A CA 1
ATOM 800 C C . PRO A 1 102 ? -9.808 -10.019 16.451 1.00 52.72 102 PRO A C 1
ATOM 802 O O . PRO A 1 102 ? -10.045 -11.167 16.825 1.00 52.72 102 PRO A O 1
ATOM 805 N N . THR A 1 103 ? -9.093 -9.178 17.195 1.00 57.56 103 THR A N 1
ATOM 806 C CA . THR A 1 103 ? -8.827 -9.445 18.607 1.00 57.56 103 THR A CA 1
ATOM 807 C C . THR A 1 103 ? -10.104 -9.076 19.340 1.00 57.56 103 THR A C 1
ATOM 809 O O . THR A 1 103 ? -10.369 -7.896 19.571 1.00 57.56 103 THR A O 1
ATOM 812 N N . ALA A 1 104 ? -10.951 -10.065 19.623 1.00 53.94 104 ALA A N 1
ATOM 813 C CA . ALA A 1 104 ? -12.063 -9.855 20.536 1.00 53.94 104 ALA A CA 1
ATOM 814 C C . ALA A 1 104 ? -11.506 -9.255 21.838 1.00 53.94 104 ALA A C 1
ATOM 816 O O . ALA A 1 104 ? -10.468 -9.694 22.336 1.00 53.94 104 ALA A O 1
ATOM 817 N N . VAL A 1 105 ? -12.162 -8.218 22.355 1.00 60.66 105 VAL A N 1
ATOM 818 C CA . VAL A 1 105 ? -11.880 -7.737 23.705 1.00 60.66 105 VAL A CA 1
ATOM 819 C C . VAL A 1 105 ? -12.425 -8.811 24.642 1.00 60.66 105 VAL A C 1
ATOM 821 O O . VAL A 1 105 ? -13.638 -8.962 24.755 1.00 60.66 105 VAL A O 1
ATOM 824 N N . GLU A 1 106 ? -11.542 -9.599 25.251 1.00 56.62 106 GLU A N 1
ATOM 825 C CA . GLU A 1 106 ? -11.905 -10.406 26.416 1.00 56.62 106 GLU A CA 1
ATOM 826 C C . GLU A 1 106 ? -12.322 -9.422 27.517 1.00 56.62 106 GLU A C 1
ATOM 828 O O . GLU A 1 106 ? -11.541 -8.545 27.905 1.00 56.62 106 GLU A O 1
ATOM 833 N N . ASP A 1 107 ? -13.576 -9.508 27.960 1.00 54.94 107 ASP A N 1
ATOM 834 C CA . ASP A 1 107 ? -14.090 -8.658 29.030 1.00 54.94 107 ASP A CA 1
ATOM 835 C C . ASP A 1 107 ? -13.277 -8.946 30.303 1.00 54.94 107 ASP A C 1
ATOM 837 O O . ASP A 1 107 ? -13.094 -10.095 30.708 1.00 54.94 107 ASP A O 1
ATOM 841 N N . VAL A 1 108 ? -12.740 -7.902 30.935 1.00 59.28 108 VAL A N 1
ATOM 842 C CA . VAL A 1 108 ? -12.026 -8.055 32.206 1.00 59.28 108 VAL A CA 1
ATOM 843 C C . VAL A 1 108 ? -13.053 -8.444 33.269 1.00 59.28 108 VAL A C 1
ATOM 845 O O . VAL A 1 108 ? -13.884 -7.621 33.658 1.00 59.28 108 VAL A O 1
ATOM 848 N N . GLU A 1 109 ? -12.972 -9.686 33.757 1.00 52.75 109 GLU A N 1
ATOM 849 C CA . GLU A 1 109 ? -13.741 -10.232 34.887 1.00 52.75 109 GLU A CA 1
ATOM 850 C C . GLU A 1 109 ? -13.326 -9.560 36.212 1.00 52.75 109 GLU A C 1
ATOM 852 O O . GLU A 1 109 ? -12.786 -10.172 37.134 1.00 52.75 109 GLU A O 1
ATOM 857 N N . ALA A 1 110 ? -13.542 -8.251 36.317 1.00 61.44 110 ALA A N 1
ATOM 858 C CA . ALA A 1 110 ? -13.624 -7.590 37.606 1.00 61.44 110 ALA A CA 1
ATOM 859 C C . ALA A 1 110 ? -14.934 -8.032 38.271 1.00 61.44 110 ALA A C 1
ATOM 861 O O . ALA A 1 110 ? -15.981 -8.054 37.625 1.00 61.44 110 ALA A O 1
ATOM 862 N N . THR A 1 111 ? -14.908 -8.357 39.565 1.00 70.69 111 THR A N 1
ATOM 863 C CA . THR A 1 111 ? -16.128 -8.637 40.332 1.00 70.69 111 THR A CA 1
ATOM 864 C C . THR A 1 111 ? -17.018 -7.392 40.340 1.00 70.69 111 THR A C 1
ATOM 866 O O . THR A 1 111 ? -16.817 -6.478 41.139 1.00 70.69 111 THR A O 1
ATOM 869 N N . LYS A 1 112 ? -17.989 -7.331 39.427 1.00 82.25 112 LYS A N 1
ATOM 870 C CA . LYS A 1 112 ? -18.935 -6.220 39.305 1.00 82.25 112 LYS A CA 1
ATOM 871 C C . LYS A 1 112 ? -20.199 -6.503 40.115 1.00 82.25 112 LYS A C 1
ATOM 873 O O . LYS A 1 112 ? -20.762 -7.596 40.060 1.00 82.25 112 LYS A O 1
ATOM 878 N N . THR A 1 113 ? -20.683 -5.500 40.839 1.00 91.06 113 THR A N 1
ATOM 879 C CA . THR A 1 113 ? -21.948 -5.581 41.583 1.00 91.06 113 THR A CA 1
ATOM 880 C C . THR A 1 113 ? -23.126 -5.385 40.630 1.00 91.06 113 THR A C 1
ATOM 882 O O . THR A 1 113 ? -23.174 -4.398 39.898 1.00 91.06 113 THR A O 1
ATOM 885 N N . VAL A 1 114 ? -24.087 -6.313 40.627 1.00 92.50 114 VAL A N 1
ATOM 886 C CA . VAL A 1 114 ? -25.279 -6.247 39.763 1.00 92.50 114 VAL A CA 1
ATOM 887 C C . VAL A 1 114 ? -26.243 -5.164 40.254 1.00 92.50 114 VAL A C 1
ATOM 889 O O . VAL A 1 114 ? -26.650 -5.171 41.413 1.00 92.50 114 VAL A O 1
ATOM 892 N N . ALA A 1 115 ? -26.634 -4.259 39.357 1.00 94.88 115 ALA A N 1
ATOM 893 C CA . ALA A 1 115 ? -27.674 -3.253 39.567 1.00 94.88 115 ALA A CA 1
ATOM 894 C C . ALA A 1 115 ? -29.054 -3.716 39.067 1.00 94.88 115 ALA A C 1
ATOM 896 O O . ALA A 1 115 ? -30.073 -3.321 39.630 1.00 94.88 115 ALA A O 1
ATOM 897 N N . GLY A 1 116 ? -29.112 -4.562 38.033 1.00 94.94 116 GLY A N 1
ATOM 898 C CA . GLY A 1 116 ? -30.373 -5.100 37.522 1.00 94.94 116 GLY A CA 1
ATOM 899 C C . GLY A 1 116 ? -30.195 -6.135 36.416 1.00 94.94 116 GLY A C 1
ATOM 900 O O . GLY A 1 116 ? -29.141 -6.208 35.789 1.00 94.94 116 GLY A O 1
ATOM 901 N N . VAL A 1 117 ? -31.240 -6.930 36.174 1.00 96.69 117 VAL A N 1
ATOM 902 C CA . VAL A 1 117 ? -31.287 -7.925 35.093 1.00 96.69 117 VAL A CA 1
ATOM 903 C C . VAL A 1 117 ? -32.567 -7.735 34.289 1.00 96.69 117 VAL A C 1
ATOM 905 O O . VAL A 1 117 ? -33.648 -7.640 34.864 1.00 96.69 117 VAL A O 1
ATOM 908 N N . LYS A 1 118 ? -32.450 -7.704 32.962 1.00 97.44 118 LYS A N 1
ATOM 909 C CA . LYS A 1 118 ? -33.573 -7.663 32.017 1.00 97.44 118 LYS A CA 1
ATOM 910 C C . LYS A 1 118 ? -33.475 -8.810 31.029 1.00 97.44 118 LYS A C 1
ATOM 912 O O . LYS A 1 118 ? -32.383 -9.228 30.657 1.00 97.44 118 LYS A O 1
ATOM 917 N N . TYR A 1 119 ? -34.621 -9.276 30.558 1.00 97.50 119 TYR A N 1
ATOM 918 C CA . TYR A 1 119 ? -34.720 -10.263 29.491 1.00 97.50 119 TYR A CA 1
ATOM 919 C C . TYR A 1 119 ? -35.243 -9.583 28.238 1.00 97.50 119 TYR A C 1
ATOM 921 O O . TYR A 1 119 ? -36.225 -8.844 28.309 1.00 97.50 119 TYR A O 1
ATOM 929 N N . VAL A 1 120 ? -34.604 -9.842 27.101 1.00 97.69 120 VAL A N 1
ATOM 930 C CA . VAL A 1 120 ? -35.030 -9.332 25.796 1.00 97.69 120 VAL A CA 1
ATOM 931 C C . VAL A 1 120 ? -35.265 -10.503 24.849 1.00 97.69 120 VAL A C 1
ATOM 933 O O . VAL A 1 120 ? -34.403 -11.373 24.722 1.00 97.69 120 VAL A O 1
ATOM 936 N N . ASN A 1 121 ? -36.424 -10.563 24.195 1.00 95.62 121 ASN A N 1
ATOM 937 C CA . ASN A 1 121 ? -36.675 -11.573 23.161 1.00 95.62 121 ASN A CA 1
ATOM 938 C C . ASN A 1 121 ? -36.109 -11.141 21.794 1.00 95.62 121 ASN A C 1
ATOM 940 O O . ASN A 1 121 ? -35.630 -10.023 21.620 1.00 95.62 121 ASN A O 1
ATOM 944 N N . LEU A 1 122 ? -36.187 -12.018 20.789 1.00 92.50 122 LEU A N 1
ATOM 945 C CA . LEU A 1 122 ? -35.681 -11.729 19.436 1.00 92.50 122 LEU A CA 1
ATOM 946 C C . LEU A 1 122 ? -36.428 -10.593 18.714 1.00 92.50 122 LEU A C 1
ATOM 948 O O . LEU A 1 122 ? -35.913 -10.058 17.739 1.00 92.50 122 LEU A O 1
ATOM 952 N N . ALA A 1 123 ? -37.617 -10.217 19.190 1.00 93.75 123 ALA A N 1
ATOM 953 C CA . ALA A 1 123 ? -38.372 -9.072 18.686 1.00 93.75 123 ALA A CA 1
ATOM 954 C C . ALA A 1 123 ? -38.010 -7.754 19.403 1.00 93.75 123 ALA A C 1
ATOM 956 O O . ALA A 1 123 ? -38.620 -6.724 19.128 1.00 93.75 123 ALA A O 1
ATOM 957 N N . GLY A 1 124 ? -37.049 -7.773 20.335 1.00 93.69 124 GLY A N 1
ATOM 958 C CA . GLY A 1 124 ? -36.625 -6.596 21.096 1.00 93.69 124 GLY A CA 1
ATOM 959 C C . GLY A 1 124 ? -37.541 -6.230 22.270 1.00 93.69 124 GLY A C 1
ATOM 960 O O . GLY A 1 124 ? -37.360 -5.175 22.874 1.00 93.69 124 GLY A O 1
ATOM 961 N N . GLN A 1 125 ? -38.524 -7.067 22.622 1.00 95.06 125 GLN A N 1
ATOM 962 C CA . GLN A 1 125 ? -39.392 -6.803 23.773 1.00 95.06 125 GLN A CA 1
ATOM 963 C C . GLN A 1 125 ? -38.647 -7.088 25.074 1.00 95.06 125 GLN A C 1
ATOM 965 O O . GLN A 1 125 ? -38.027 -8.142 25.206 1.00 95.06 125 GLN A O 1
ATOM 970 N N . MET A 1 126 ? -38.751 -6.174 26.040 1.00 96.12 126 MET A N 1
ATOM 971 C CA . MET A 1 126 ? -38.100 -6.281 27.347 1.00 96.12 126 MET A CA 1
ATOM 972 C C . MET A 1 126 ? -39.059 -6.796 28.426 1.00 96.12 126 MET A C 1
ATOM 974 O O . MET A 1 126 ? -40.242 -6.459 28.423 1.00 96.12 126 MET A O 1
ATOM 978 N N . SER A 1 127 ? -38.538 -7.569 29.376 1.00 95.25 127 SER A N 1
ATOM 979 C CA . SER A 1 127 ? -39.279 -8.102 30.523 1.00 95.25 127 SER A CA 1
ATOM 980 C C . SER A 1 127 ? -38.371 -8.261 31.749 1.00 95.25 127 SER A C 1
ATOM 982 O O . SER A 1 127 ? -37.164 -8.461 31.620 1.00 95.25 127 SER A O 1
ATOM 984 N N . GLU A 1 128 ? -38.957 -8.202 32.949 1.00 95.88 128 GLU A N 1
ATOM 985 C CA . GLU A 1 128 ? -38.285 -8.572 34.213 1.00 95.88 128 GLU A CA 1
ATOM 986 C C . GLU A 1 128 ? -38.148 -10.091 34.377 1.00 95.88 128 GLU A C 1
ATOM 988 O O . GLU A 1 128 ? -37.407 -10.589 35.221 1.00 95.88 128 GLU A O 1
ATOM 993 N N . THR A 1 129 ? -38.897 -10.848 33.578 1.00 95.31 129 THR A N 1
ATOM 994 C CA . THR A 1 129 ? -38.924 -12.309 33.603 1.00 95.31 129 THR A CA 1
ATOM 995 C C . THR A 1 129 ? -38.622 -12.861 32.221 1.00 95.31 129 THR A C 1
ATOM 997 O O . THR A 1 129 ? -38.955 -12.250 31.206 1.00 95.31 129 THR A O 1
ATOM 1000 N N . ALA A 1 130 ? -37.986 -14.026 32.181 1.00 95.56 130 ALA A N 1
ATOM 1001 C CA . ALA A 1 130 ? -37.640 -14.680 30.930 1.00 95.56 130 ALA A CA 1
ATOM 1002 C C . ALA A 1 130 ? -38.885 -15.012 30.090 1.00 95.56 130 ALA A C 1
ATOM 1004 O O . ALA A 1 130 ? -39.882 -15.525 30.602 1.00 95.56 130 ALA A O 1
ATOM 1005 N N . PHE A 1 131 ? -38.784 -14.771 28.788 1.00 96.12 131 PHE A N 1
ATOM 1006 C CA . PHE A 1 131 ? -39.705 -15.268 27.775 1.00 96.12 131 PHE A CA 1
ATOM 1007 C C . PHE A 1 131 ? -39.527 -16.778 27.583 1.00 96.12 131 PHE A C 1
ATOM 1009 O O . PHE A 1 131 ? -38.464 -17.325 27.880 1.00 96.12 131 PHE A O 1
ATOM 1016 N N . SER A 1 132 ? -40.539 -17.446 27.031 1.00 96.50 132 SER A N 1
ATOM 1017 C CA . SER A 1 132 ? -40.349 -18.798 26.498 1.00 96.50 132 SER A CA 1
ATOM 1018 C C . SER A 1 132 ? -39.479 -18.737 25.239 1.00 96.50 132 SER A C 1
ATOM 1020 O O . SER A 1 132 ? -39.701 -17.896 24.365 1.00 96.50 132 SER A O 1
ATOM 1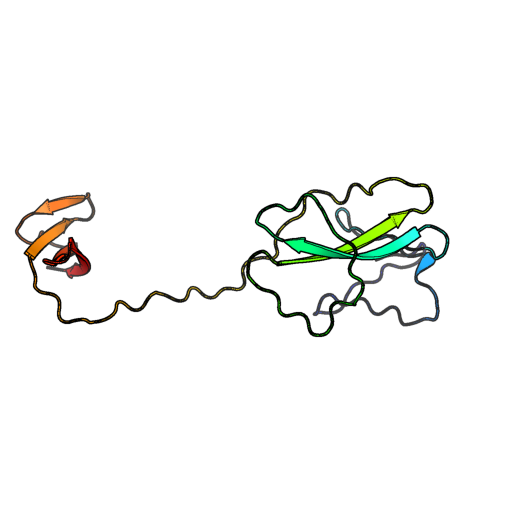022 N N . GLY A 1 133 ? -38.484 -19.617 25.154 1.00 93.38 133 GLY A N 1
ATOM 1023 C CA . GLY A 1 133 ? -37.525 -19.675 24.061 1.00 93.38 133 GLY A CA 1
ATOM 1024 C C . GLY A 1 133 ? -36.269 -18.842 24.319 1.00 93.38 133 GLY A C 1
ATOM 1025 O O . GLY A 1 133 ? -35.706 -18.827 25.415 1.00 93.38 133 GLY A O 1
ATOM 1026 N N . VAL A 1 134 ? -35.769 -18.193 23.267 1.00 95.44 134 VAL A N 1
ATOM 1027 C CA . VAL A 1 134 ? -34.500 -17.454 23.309 1.00 95.44 134 VAL A CA 1
ATOM 1028 C C . VAL A 1 134 ? -34.667 -16.131 24.050 1.00 95.44 134 VAL A C 1
ATOM 1030 O O . VAL A 1 134 ? -35.513 -15.310 23.698 1.00 95.44 134 VAL A O 1
ATOM 1033 N N . ASN A 1 135 ? -33.783 -15.900 25.013 1.00 96.94 135 ASN A N 1
ATOM 1034 C CA . ASN A 1 135 ? -33.654 -14.652 25.748 1.00 96.94 135 ASN A CA 1
ATOM 1035 C C . ASN A 1 135 ? -32.228 -14.110 25.615 1.00 96.94 135 ASN A C 1
ATOM 1037 O O . ASN A 1 135 ? -31.260 -14.864 25.715 1.00 96.94 135 ASN A O 1
ATOM 1041 N N . ILE A 1 136 ? -32.101 -12.797 25.457 1.00 97.00 136 ILE A N 1
ATOM 1042 C CA . ILE A 1 136 ? -30.873 -12.048 25.719 1.00 97.00 136 ILE A CA 1
ATOM 1043 C C . ILE A 1 136 ? -31.000 -11.516 27.148 1.00 97.00 136 ILE A C 1
ATOM 1045 O O . ILE A 1 136 ? -31.831 -10.649 27.419 1.00 97.00 136 ILE A O 1
ATOM 1049 N N . VAL A 1 137 ? -30.231 -12.086 28.073 1.00 96.62 137 VAL A N 1
ATOM 1050 C CA . VAL A 1 137 ? -30.153 -11.647 29.470 1.00 96.62 137 VAL A CA 1
ATOM 1051 C C . VAL A 1 137 ? -29.193 -10.476 29.529 1.00 96.62 137 VAL A C 1
ATOM 1053 O O . VAL A 1 137 ? -28.006 -10.656 29.282 1.00 96.62 137 VAL A O 1
ATOM 1056 N N . VAL A 1 138 ? -29.699 -9.292 29.838 1.00 96.06 138 VAL A N 1
ATOM 1057 C CA . VAL A 1 138 ? -28.908 -8.074 30.006 1.00 96.06 138 VAL A CA 1
ATOM 1058 C C . VAL A 1 138 ? -28.714 -7.848 31.498 1.00 96.06 138 VAL A C 1
ATOM 1060 O O . VAL A 1 138 ? -29.685 -7.591 32.207 1.00 96.06 138 VAL A O 1
ATOM 1063 N N . THR A 1 139 ? -27.477 -7.942 31.973 1.00 95.19 139 THR A N 1
ATOM 1064 C CA . THR A 1 139 ? -27.116 -7.633 33.361 1.00 95.19 139 THR A CA 1
ATOM 1065 C C . THR A 1 139 ? -2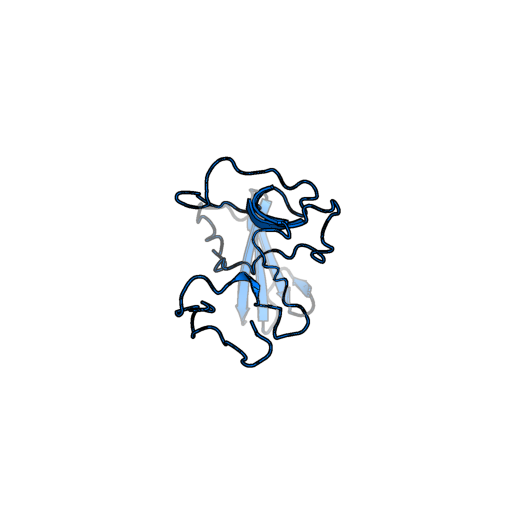6.482 -6.255 33.391 1.00 95.19 139 THR A C 1
ATOM 1067 O O . THR A 1 139 ? -25.410 -6.064 32.828 1.00 95.19 139 THR A O 1
ATOM 1070 N N . THR A 1 140 ? -27.132 -5.292 34.034 1.00 94.69 140 THR A N 1
ATOM 1071 C CA . THR A 1 140 ? -26.572 -3.963 34.293 1.00 94.69 140 THR A CA 1
ATOM 1072 C C . THR A 1 140 ? -25.856 -3.981 35.634 1.00 94.69 140 THR A C 1
ATOM 1074 O O . THR A 1 140 ? -26.408 -4.461 36.624 1.00 94.69 140 THR A O 1
ATOM 1077 N N . TYR A 1 141 ? -24.647 -3.439 35.682 1.00 93.31 141 TYR A N 1
ATOM 1078 C CA . TYR A 1 141 ? -23.834 -3.327 36.887 1.00 93.31 141 TYR A CA 1
ATOM 1079 C C . TYR A 1 141 ? -23.905 -1.915 37.477 1.00 93.31 141 TYR A C 1
ATOM 1081 O O . TYR A 1 141 ? -24.293 -0.956 36.809 1.00 93.31 141 TYR A O 1
ATOM 1089 N N . THR A 1 142 ? -23.531 -1.769 38.748 1.00 92.06 142 THR A N 1
ATOM 1090 C CA . THR A 1 142 ? -23.559 -0.473 39.451 1.00 92.06 142 THR A CA 1
ATOM 1091 C C . THR A 1 142 ? -22.582 0.554 38.878 1.00 92.06 142 THR A C 1
ATOM 1093 O O . THR A 1 142 ? -22.749 1.743 39.124 1.00 92.06 142 THR A O 1
ATOM 1096 N N . ASP A 1 143 ? -21.574 0.111 38.122 1.00 87.81 143 ASP A N 1
ATOM 1097 C CA . ASP A 1 143 ? -20.634 0.975 37.395 1.00 87.81 143 ASP A CA 1
ATOM 1098 C C . ASP A 1 143 ? -21.199 1.501 36.057 1.00 87.81 143 ASP A C 1
ATOM 1100 O O . ASP A 1 143 ? -20.515 2.221 35.335 1.00 87.81 143 ASP A O 1
ATOM 1104 N N . GLY A 1 144 ? -22.448 1.152 35.724 1.00 87.25 144 GLY A N 1
ATOM 1105 C CA . GLY A 1 144 ? -23.117 1.537 34.483 1.00 87.25 144 GLY A CA 1
ATOM 1106 C C . GLY A 1 144 ? -22.805 0.630 33.292 1.00 87.25 144 GLY A C 1
ATOM 1107 O O . GLY A 1 144 ? -23.417 0.799 32.238 1.00 87.25 144 GLY A O 1
ATOM 1108 N N . THR A 1 145 ? -21.902 -0.346 33.433 1.00 89.06 145 THR A N 1
ATOM 1109 C CA . THR A 1 145 ? -21.621 -1.317 32.369 1.00 89.06 145 THR A CA 1
ATOM 1110 C C . THR A 1 145 ? -22.714 -2.380 32.281 1.00 89.06 145 THR A C 1
ATOM 1112 O O . THR A 1 145 ? -23.473 -2.608 33.227 1.00 89.06 145 THR A O 1
ATOM 1115 N N . THR A 1 146 ? -22.804 -3.052 31.132 1.00 91.50 146 THR A N 1
ATOM 1116 C CA . THR A 1 146 ? -23.742 -4.158 30.916 1.00 91.50 146 THR A CA 1
ATOM 1117 C C . THR A 1 146 ? -23.032 -5.376 30.352 1.00 91.50 146 THR A C 1
ATOM 1119 O O . THR A 1 146 ? -22.258 -5.225 29.412 1.00 91.50 146 THR A O 1
ATOM 1122 N N . SER A 1 147 ? -23.356 -6.571 30.844 1.00 90.50 147 SER A N 1
ATOM 1123 C CA . SER A 1 147 ? -23.040 -7.832 30.163 1.00 90.50 147 SER A CA 1
ATOM 1124 C C . SER A 1 147 ? -24.297 -8.415 29.529 1.00 90.50 147 SER A C 1
ATOM 1126 O O . SER A 1 147 ? -25.418 -8.166 29.988 1.00 90.50 147 SER A O 1
ATOM 1128 N N . THR A 1 148 ? -24.125 -9.186 28.454 1.00 92.88 148 THR A N 1
ATOM 1129 C CA . THR A 1 148 ? -25.243 -9.873 27.802 1.00 92.88 148 THR A CA 1
ATOM 1130 C C . THR A 1 148 ? -24.941 -11.348 27.601 1.00 92.88 148 THR A C 1
ATOM 1132 O O . THR A 1 148 ? -23.865 -11.707 27.134 1.00 92.88 148 THR A O 1
ATOM 1135 N N . VAL A 1 149 ? -25.896 -12.211 27.953 1.00 92.56 149 VAL A N 1
ATOM 1136 C CA . VAL A 1 149 ? -25.787 -13.663 27.760 1.00 92.56 149 VAL A CA 1
ATOM 1137 C C . VAL A 1 149 ? -27.039 -14.173 27.065 1.00 92.56 149 VAL A C 1
ATOM 1139 O O . VAL A 1 149 ? -28.161 -13.861 27.463 1.00 92.56 149 VAL A O 1
ATOM 1142 N N . LYS A 1 150 ? -26.866 -14.982 26.021 1.00 94.44 150 LYS A N 1
ATOM 1143 C CA . LYS A 1 150 ? -27.982 -15.651 25.350 1.00 94.44 150 LYS A CA 1
ATOM 1144 C C . LYS A 1 150 ? -28.335 -16.938 26.093 1.00 94.44 150 LYS A C 1
ATOM 1146 O O . LYS A 1 150 ? -27.484 -17.808 26.247 1.00 94.44 150 LYS A O 1
ATOM 1151 N N . VAL A 1 151 ? -29.593 -17.083 26.500 1.00 91.88 151 VAL A N 1
ATOM 1152 C CA . VAL A 1 151 ? -30.108 -18.283 27.181 1.00 91.88 151 VAL A CA 1
ATOM 1153 C C . VAL A 1 151 ? -31.387 -18.785 26.513 1.00 91.88 151 VAL A C 1
ATOM 1155 O O . VAL A 1 151 ? -32.086 -18.029 25.836 1.00 91.88 151 VAL A O 1
ATOM 1158 N N . ILE A 1 152 ? -31.699 -20.066 26.700 1.00 93.38 152 ILE A N 1
ATOM 1159 C CA . ILE A 1 152 ? -32.956 -20.685 26.260 1.00 93.38 152 ILE A CA 1
ATOM 1160 C C . ILE A 1 152 ? -33.702 -21.145 27.509 1.00 93.38 152 ILE A C 1
ATOM 1162 O O . ILE A 1 152 ? -33.101 -21.803 28.360 1.00 93.38 152 ILE A O 1
ATOM 1166 N N . LYS A 1 153 ? -34.981 -20.782 27.623 1.00 86.94 153 LYS A N 1
ATOM 1167 C CA . LYS A 1 153 ? -35.849 -21.175 28.736 1.00 86.94 153 LYS A CA 1
ATOM 1168 C C . LYS A 1 153 ? -37.168 -21.763 28.253 1.00 86.94 153 LYS A C 1
ATOM 1170 O O . LYS A 1 153 ? -37.703 -21.262 27.238 1.00 86.94 153 LYS A O 1
#

pLDDT: mean 83.41, std 11.32, range [52.72, 97.69]

Foldseek 3Di:
DDAPVDDFAADPVRHTDPPDDPDFQRDDDPDPLDDDHHDPQFWDKFKWKDFDDADPDTHGDPDDPPPDDDDPRIDIDIATATPVGDGDCNDGDDDDPDPDDDPPPPPPPDPFAFPAKWWADPVRDIDSDYDAAWTWIWTATPVRDIDTDIDHD

Secondary structure (DSSP, 8-state):
-B-SS-BPPP-TTS-----SSS-GGG-B-SSTT------TTTEEEEEEEEESSS---PEEPSS-STTPPP-TTEEEEEEEEETT----------PPPP-------------PPEEEEEEE-TT--EESSPPSSEEEEEEEETTS-EEEEEEE-